Protein AF-A0A7D5RJS5-F1 (afdb_monomer)

Foldseek 3Di:
DFDDQAWDWDFDDPDDDDPVVSVPDDTDTADDDGAADWGDKDADPVNQWIWTWHDDPVDPIDIDTDGDD

Nearest PDB structures (foldseek):
  3fgb-assembly2_B  TM=6.599E-01  e=2.735E+00  Bacteroides thetaiotaomicron
  2riv-assembly1_A  TM=4.919E-01  e=2.735E+00  Homo sapiens
  4bb2-assembly1_A  TM=4.570E-01  e=3.462E+00  Homo sapiens
  5dgk-assembly1_A  TM=5.391E-01  e=7.443E+00  Staphylococcus aureus

Solvent-access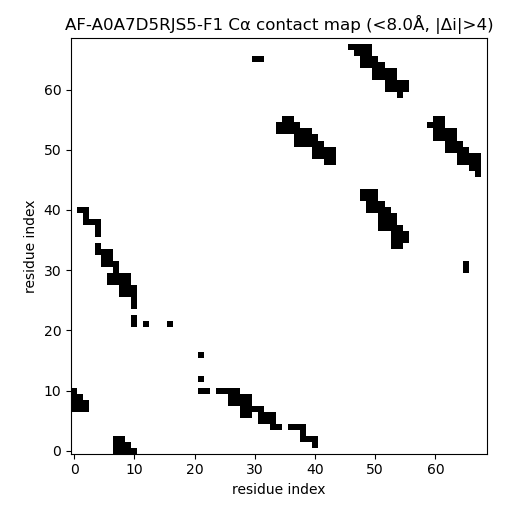ible surface area (backbone atoms only — not comparable to full-atom values): 4385 Å² total; per-residue (Å²): 113,50,65,57,73,69,48,33,38,36,67,85,82,88,70,88,74,51,70,73,63,54,70,70,48,88,59,47,79,49,92,63,76,70,53,60,75,42,80,53,72,46,71,40,94,86,63,58,26,34,37,38,39,28,50,48,98,88,48,79,63,46,79,44,81,42,76,59,130

Mean predicted aligned error: 4.45 Å

Radius of gyration: 13.53 Å; Cα contacts (8 Å, |Δi|>4): 111; chains: 1; bounding box: 27×24×38 Å

Sequence (69 aa):
MLKNYDHVYYWKRKGSESIADLLKQTPSELAYKPEKQGESIAWSRDGSGYYTLSESSKRSAQLLFYKRK

Structure (mmCIF, N/CA/C/O backbone):
data_AF-A0A7D5RJS5-F1
#
_entry.id   AF-A0A7D5RJS5-F1
#
loop_
_atom_site.group_PDB
_atom_site.id
_atom_site.type_symbol
_atom_site.label_atom_id
_atom_site.label_alt_id
_atom_site.label_comp_id
_atom_site.label_asym_id
_atom_site.label_entity_id
_atom_site.label_seq_id
_atom_site.pdbx_PDB_ins_code
_atom_site.Cartn_x
_atom_site.Cartn_y
_atom_site.Cartn_z
_atom_site.occupancy
_atom_site.B_iso_or_equiv
_atom_site.auth_seq_id
_atom_site.auth_comp_id
_atom_site.auth_asym_id
_atom_site.auth_atom_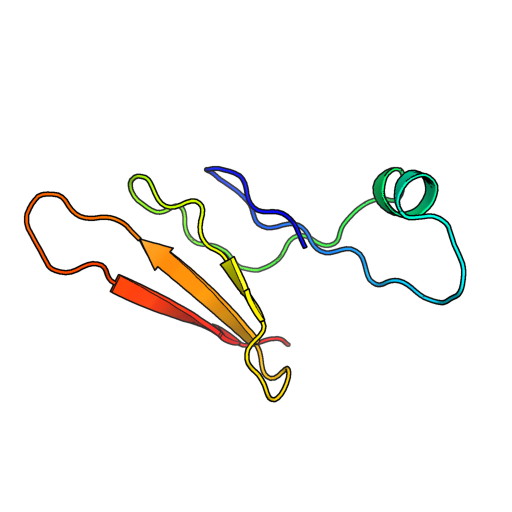id
_atom_site.pdbx_PDB_model_num
ATOM 1 N N . MET A 1 1 ? -4.974 2.722 2.952 1.00 90.38 1 MET A N 1
ATOM 2 C CA . MET A 1 1 ? -3.808 2.035 2.360 1.00 90.38 1 MET A CA 1
ATOM 3 C C . MET A 1 1 ? -2.892 3.124 1.863 1.00 90.38 1 MET A C 1
ATOM 5 O O . MET A 1 1 ? -3.407 4.100 1.330 1.00 90.38 1 MET A O 1
ATOM 9 N N . LEU A 1 2 ? -1.597 2.992 2.101 1.00 93.50 2 LEU A N 1
ATOM 10 C CA . LEU A 1 2 ? -0.596 3.984 1.741 1.00 93.50 2 LEU A CA 1
ATOM 11 C C . LEU A 1 2 ? 0.596 3.264 1.119 1.00 93.50 2 LEU A C 1
ATOM 13 O O . LEU A 1 2 ? 0.929 2.164 1.549 1.00 93.50 2 LEU A O 1
ATOM 17 N N . LYS A 1 3 ? 1.216 3.871 0.114 1.00 91.62 3 LYS A N 1
ATOM 18 C CA . LYS A 1 3 ? 2.405 3.355 -0.561 1.00 91.62 3 LYS A CA 1
ATOM 19 C C . LYS A 1 3 ? 3.506 4.406 -0.457 1.00 91.62 3 LYS A C 1
ATOM 21 O O . LYS A 1 3 ? 3.218 5.593 -0.580 1.00 91.62 3 LYS A O 1
ATOM 26 N N . ASN A 1 4 ? 4.736 3.968 -0.227 1.00 90.38 4 ASN A N 1
ATOM 27 C CA . ASN A 1 4 ? 5.939 4.755 -0.488 1.00 90.38 4 ASN A CA 1
ATOM 28 C C . ASN A 1 4 ? 6.809 4.001 -1.517 1.00 90.38 4 ASN A C 1
ATOM 30 O O . ASN A 1 4 ? 6.348 3.033 -2.127 1.00 90.38 4 ASN A O 1
ATOM 34 N N . TYR A 1 5 ? 8.047 4.442 -1.742 1.00 87.81 5 TYR A N 1
ATOM 35 C CA . TYR A 1 5 ? 8.921 3.816 -2.741 1.00 87.81 5 TYR A CA 1
ATOM 36 C C . TYR A 1 5 ? 9.228 2.340 -2.451 1.00 87.81 5 TYR A C 1
ATOM 38 O O . TYR A 1 5 ? 9.332 1.548 -3.392 1.00 87.81 5 TYR A O 1
ATOM 46 N N . ASP A 1 6 ? 9.275 1.963 -1.174 1.00 89.38 6 ASP A N 1
ATOM 47 C CA . ASP A 1 6 ? 9.800 0.673 -0.725 1.00 89.38 6 ASP A CA 1
ATOM 48 C C . ASP A 1 6 ? 8.718 -0.276 -0.192 1.00 89.38 6 ASP A C 1
ATOM 50 O O . ASP A 1 6 ? 8.872 -1.493 -0.268 1.00 89.38 6 ASP A O 1
ATOM 54 N N . HIS A 1 7 ? 7.600 0.261 0.303 1.00 92.44 7 HIS A N 1
ATOM 55 C CA . HIS A 1 7 ? 6.607 -0.466 1.089 1.00 92.44 7 HIS A CA 1
ATOM 56 C C . HIS A 1 7 ? 5.166 -0.041 0.782 1.00 92.44 7 HIS A C 1
ATOM 58 O O . HIS A 1 7 ? 4.863 1.099 0.412 1.00 92.44 7 HIS A O 1
ATOM 64 N N . VAL A 1 8 ? 4.245 -0.977 1.027 1.00 94.3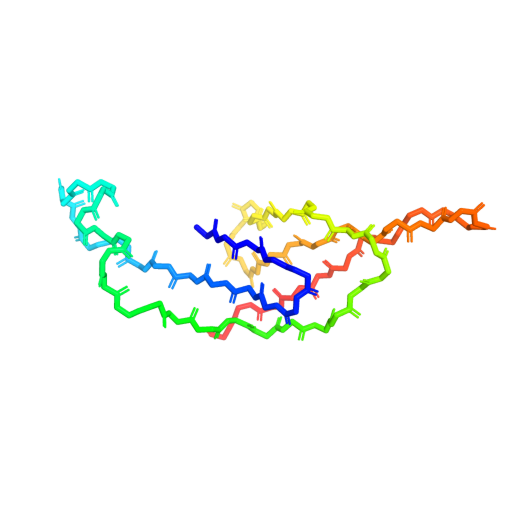1 8 VAL A N 1
ATOM 65 C CA . VAL A 1 8 ? 2.798 -0.742 1.028 1.00 94.31 8 VAL A CA 1
ATOM 66 C C . VAL A 1 8 ? 2.244 -1.065 2.409 1.00 94.31 8 VAL A C 1
ATOM 68 O O . VAL A 1 8 ? 2.378 -2.182 2.903 1.00 94.31 8 VAL A O 1
ATOM 71 N N . TYR A 1 9 ? 1.556 -0.098 3.005 1.00 95.31 9 TYR A N 1
ATOM 72 C CA . TYR A 1 9 ? 0.968 -0.188 4.334 1.00 95.31 9 TYR A CA 1
ATOM 73 C C . TYR A 1 9 ? -0.558 -0.179 4.285 1.00 95.31 9 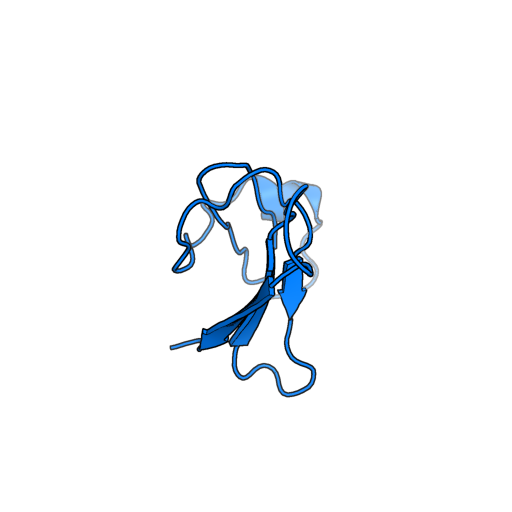TYR A C 1
ATOM 75 O O . TYR A 1 9 ? -1.205 0.603 3.573 1.00 95.31 9 TYR A O 1
ATOM 83 N N . TYR A 1 10 ? -1.161 -1.027 5.108 1.00 95.00 10 TYR A N 1
ATOM 84 C CA . TYR A 1 10 ? -2.601 -1.150 5.244 1.00 95.00 10 TYR A CA 1
ATOM 85 C C . TYR A 1 10 ? -3.047 -1.062 6.698 1.00 95.00 10 TYR A C 1
ATOM 87 O O . TYR A 1 10 ? -2.527 -1.737 7.579 1.00 95.00 10 TYR A O 1
ATOM 95 N N . TRP A 1 11 ? -4.097 -0.275 6.912 1.00 94.69 11 TRP A N 1
ATOM 96 C CA . TRP A 1 11 ? -4.819 -0.200 8.170 1.00 94.69 11 TRP A CA 1
ATOM 97 C C . TRP A 1 11 ? -6.222 -0.749 7.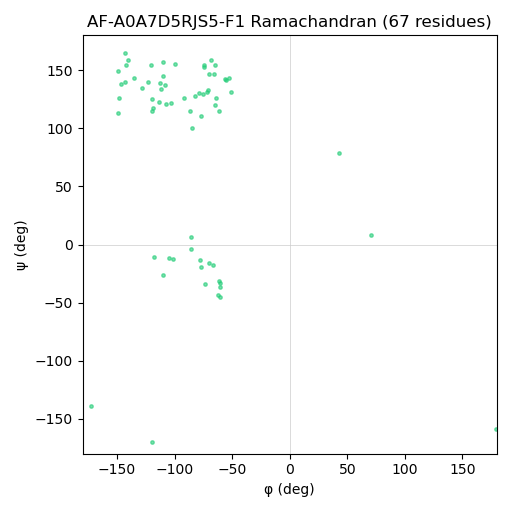957 1.00 94.69 11 TRP A C 1
ATOM 99 O O . TRP A 1 11 ? -6.975 -0.253 7.110 1.00 94.69 11 TRP A O 1
ATOM 109 N N . LYS A 1 12 ? -6.579 -1.773 8.733 1.00 91.31 12 LYS A N 1
ATOM 110 C CA . LYS A 1 12 ? -7.942 -2.297 8.768 1.00 91.31 12 LYS A CA 1
ATOM 111 C C . LYS A 1 12 ? -8.762 -1.463 9.744 1.00 91.31 12 LYS A C 1
ATOM 113 O O . LYS A 1 12 ? -8.697 -1.692 10.947 1.00 91.31 12 LYS A O 1
ATOM 118 N N . ARG A 1 13 ? -9.553 -0.532 9.212 1.00 90.81 13 ARG A N 1
ATOM 119 C CA . ARG A 1 13 ? -10.532 0.226 10.000 1.00 90.81 13 ARG A CA 1
ATOM 120 C C . ARG A 1 13 ? -11.600 -0.732 10.541 1.00 90.81 13 ARG A C 1
ATOM 122 O O . ARG A 1 13 ? -12.172 -1.500 9.765 1.00 90.81 13 ARG A O 1
ATOM 129 N N . LYS A 1 14 ? -11.835 -0.722 11.853 1.00 86.31 14 LYS A N 1
ATOM 130 C CA . LYS A 1 14 ? -12.788 -1.603 12.554 1.00 86.31 14 LYS A CA 1
ATOM 131 C C . LYS A 1 14 ? -14.109 -0.915 12.893 1.00 86.31 14 LYS A C 1
ATOM 133 O O . LYS A 1 14 ? -15.056 -1.602 13.258 1.00 86.31 14 LYS A O 1
ATOM 138 N N . GLY A 1 15 ? -14.193 0.407 12.773 1.00 84.69 15 GLY A N 1
ATOM 139 C CA . GLY A 1 15 ? -15.415 1.129 13.116 1.00 84.69 15 GLY A CA 1
ATOM 140 C C . GLY A 1 15 ? -15.377 2.608 12.756 1.00 84.69 15 GLY A C 1
ATOM 141 O O . GLY A 1 15 ? -14.893 2.997 11.693 1.00 84.69 15 GLY A O 1
ATOM 142 N N . SER A 1 16 ? -15.904 3.431 13.661 1.00 86.69 16 SER A N 1
ATOM 143 C CA . SER A 1 16 ? -16.060 4.882 13.509 1.00 86.69 16 SER A CA 1
ATOM 144 C C . SER A 1 16 ? -14.822 5.699 13.898 1.00 86.69 16 SER A C 1
ATOM 146 O O . SER A 1 16 ? -14.887 6.925 13.890 1.00 86.69 16 SER A O 1
ATOM 148 N N . GLU A 1 17 ? -13.692 5.051 14.202 1.00 92.81 17 GLU A N 1
ATOM 149 C CA . GLU A 1 17 ? -12.439 5.724 14.572 1.00 92.81 17 GLU A CA 1
ATOM 150 C C . GLU A 1 17 ? -12.024 6.774 13.532 1.00 92.81 17 GLU A C 1
ATOM 152 O O . GLU A 1 17 ? -12.240 6.589 12.327 1.00 92.81 17 GLU A O 1
ATOM 157 N N . SER A 1 18 ? -11.450 7.890 13.983 1.00 94.44 18 SER A N 1
ATOM 158 C CA . SER A 1 18 ? -10.980 8.935 13.076 1.00 94.44 18 SER A CA 1
ATOM 159 C C . SER A 1 18 ? -9.825 8.413 12.213 1.00 94.44 18 SER A C 1
ATOM 161 O O . SER A 1 18 ? -9.090 7.507 12.607 1.00 94.44 18 SER A O 1
ATOM 163 N N . ILE A 1 19 ? -9.627 8.997 11.027 1.00 92.81 19 ILE A N 1
ATOM 164 C CA . ILE A 1 19 ? -8.475 8.639 10.186 1.00 92.81 19 ILE A CA 1
ATOM 165 C C . ILE A 1 19 ? -7.156 8.938 10.913 1.00 92.81 19 ILE A C 1
ATOM 167 O O . ILE A 1 19 ? -6.216 8.156 10.808 1.00 92.81 19 ILE A O 1
ATOM 171 N N . ALA A 1 20 ? -7.100 10.025 11.689 1.00 94.88 20 ALA A N 1
ATOM 172 C CA . ALA A 1 20 ? -5.916 10.392 12.457 1.00 94.88 20 ALA A CA 1
ATOM 173 C C . ALA A 1 20 ? -5.557 9.330 13.506 1.00 94.88 20 ALA A C 1
ATOM 175 O O . ALA A 1 20 ? -4.389 8.974 13.636 1.00 94.88 20 ALA A O 1
ATOM 176 N N . ASP A 1 21 ? -6.543 8.792 14.224 1.00 94.50 21 ASP A N 1
ATOM 177 C CA . ASP A 1 21 ? -6.295 7.756 15.231 1.00 94.50 21 ASP A CA 1
ATOM 178 C C . ASP A 1 21 ? -5.982 6.402 14.599 1.00 94.50 21 ASP A C 1
ATOM 180 O O . ASP A 1 21 ? -5.134 5.673 15.109 1.00 94.50 21 ASP A O 1
ATOM 184 N N . LEU A 1 22 ? -6.591 6.091 13.452 1.00 94.75 22 LEU A N 1
ATOM 185 C CA . LEU A 1 22 ? -6.258 4.895 12.683 1.00 94.75 22 LEU A CA 1
ATOM 186 C C . LEU A 1 22 ? -4.789 4.906 12.240 1.00 94.75 22 LEU A C 1
ATOM 188 O O . LEU A 1 22 ? -4.101 3.903 12.396 1.00 94.75 22 LEU A O 1
ATOM 192 N N . LEU A 1 23 ? -4.295 6.037 11.727 1.00 94.12 23 LEU A N 1
ATOM 193 C CA . LEU A 1 23 ? -2.919 6.170 11.232 1.00 94.12 23 LEU A CA 1
ATOM 194 C C . LEU A 1 23 ? -1.852 6.133 12.338 1.00 94.12 23 LEU A C 1
ATOM 196 O O . LEU A 1 23 ? -0.685 5.907 12.031 1.00 94.12 23 LEU A O 1
ATOM 200 N N . LYS A 1 24 ? -2.231 6.311 13.612 1.00 94.56 24 LYS A N 1
ATOM 201 C CA . LYS A 1 24 ? -1.331 6.102 14.763 1.00 94.56 24 LYS A CA 1
ATOM 202 C C . LYS A 1 24 ? -1.129 4.622 15.099 1.00 94.56 24 LYS A C 1
ATOM 204 O O . LYS A 1 24 ? -0.186 4.289 15.810 1.00 94.56 24 LYS A O 1
ATOM 209 N N . GLN A 1 25 ? -2.021 3.740 14.647 1.00 93.62 25 GLN A N 1
ATOM 210 C CA . GLN A 1 25 ? -1.899 2.301 14.886 1.00 93.62 25 GLN A CA 1
ATOM 211 C C . GLN A 1 25 ? -0.807 1.702 13.993 1.00 93.62 25 GLN A C 1
ATOM 213 O O . GLN A 1 25 ? -0.538 2.207 12.901 1.00 93.62 25 GLN A O 1
ATOM 218 N N . THR A 1 26 ? -0.216 0.585 14.418 1.00 94.75 26 THR A N 1
ATOM 219 C CA . THR A 1 26 ? 0.756 -0.152 13.601 1.00 94.75 26 THR A CA 1
ATOM 220 C C . THR A 1 26 ? 0.077 -0.722 12.346 1.00 94.75 26 THR A C 1
ATOM 222 O O . THR A 1 26 ? -0.857 -1.522 12.482 1.00 94.75 26 THR A O 1
ATOM 225 N N . PRO A 1 27 ? 0.508 -0.347 11.126 1.00 95.38 27 PRO A N 1
ATOM 226 C CA . PRO A 1 27 ? -0.038 -0.921 9.902 1.00 95.38 27 PRO A CA 1
ATOM 227 C C . PRO A 1 27 ? 0.345 -2.388 9.727 1.00 95.38 27 PRO A C 1
ATOM 229 O O . P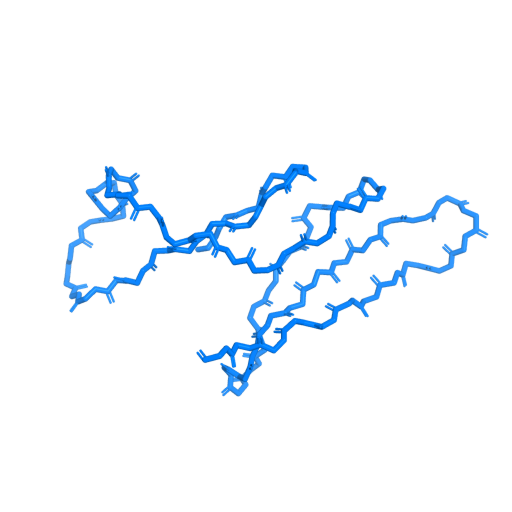RO A 1 27 ? 1.366 -2.858 10.221 1.00 95.38 27 PRO A O 1
ATOM 232 N N . SER A 1 28 ? -0.436 -3.091 8.913 1.00 94.69 28 SER A N 1
ATOM 233 C CA . SER A 1 28 ? 0.020 -4.309 8.247 1.00 94.69 28 SER A CA 1
ATOM 234 C C . SER A 1 28 ? 0.814 -3.938 6.999 1.00 94.69 28 SER A C 1
ATOM 236 O O . SER A 1 28 ? 0.319 -3.191 6.152 1.00 94.69 28 SER A O 1
ATOM 238 N N . GLU A 1 29 ? 2.019 -4.475 6.866 1.00 95.06 29 GLU A N 1
ATOM 239 C CA . GLU A 1 29 ? 2.779 -4.384 5.623 1.00 95.06 29 GLU A CA 1
ATOM 240 C C . GLU A 1 29 ? 2.244 -5.408 4.616 1.00 95.06 29 GLU A C 1
ATOM 242 O O . GLU A 1 29 ? 2.022 -6.576 4.946 1.00 95.06 29 GLU A O 1
ATOM 247 N N . LEU A 1 30 ? 1.968 -4.952 3.396 1.00 93.56 30 LEU A N 1
ATOM 248 C CA . LEU A 1 30 ? 1.474 -5.788 2.309 1.00 93.56 30 LEU A CA 1
ATOM 249 C C . LEU A 1 30 ? 2.615 -6.180 1.367 1.00 93.56 30 LEU A C 1
ATOM 251 O O . LEU A 1 30 ? 3.614 -5.478 1.245 1.00 93.56 30 LEU A O 1
ATOM 255 N N . ALA A 1 31 ? 2.442 -7.303 0.666 1.00 92.50 31 ALA A N 1
ATOM 256 C CA . ALA A 1 31 ? 3.440 -7.817 -0.263 1.00 92.50 31 ALA A CA 1
ATOM 257 C C . ALA A 1 31 ? 3.702 -6.824 -1.402 1.00 92.50 31 ALA A C 1
ATOM 259 O O . ALA A 1 31 ? 2.839 -6.565 -2.235 1.00 92.50 31 ALA A O 1
ATOM 260 N N . TYR A 1 32 ? 4.903 -6.282 -1.485 1.00 91.25 32 TYR A N 1
ATOM 261 C CA . TYR A 1 32 ? 5.223 -5.304 -2.509 1.00 91.25 32 TYR A CA 1
ATOM 262 C C . TYR A 1 32 ? 6.648 -5.512 -2.993 1.00 91.25 32 TYR A C 1
ATOM 264 O O . TYR A 1 32 ? 7.544 -5.838 -2.216 1.00 91.25 32 TYR A O 1
ATOM 272 N N . LYS A 1 33 ? 6.838 -5.373 -4.303 1.00 88.62 33 LYS A N 1
ATOM 273 C CA . LYS A 1 33 ? 8.158 -5.365 -4.915 1.00 88.62 33 LYS A CA 1
ATOM 274 C C . LYS A 1 33 ? 8.449 -3.929 -5.344 1.00 88.62 33 LYS A C 1
ATOM 276 O O . LYS A 1 33 ? 7.683 -3.425 -6.160 1.00 88.62 33 LYS A O 1
ATOM 281 N N . PRO A 1 34 ? 9.528 -3.295 -4.850 1.00 86.50 34 PRO A N 1
ATOM 282 C CA . PRO A 1 34 ? 9.891 -1.945 -5.255 1.00 86.50 34 PRO A CA 1
ATOM 283 C C . PRO A 1 34 ? 9.950 -1.794 -6.778 1.00 86.50 34 PRO A C 1
ATOM 285 O O . PRO A 1 34 ? 10.544 -2.608 -7.493 1.00 86.50 34 PRO A O 1
ATOM 288 N N . GLU A 1 35 ? 9.293 -0.746 -7.259 1.00 84.81 35 GLU A N 1
ATOM 289 C CA . GLU A 1 35 ? 9.128 -0.413 -8.669 1.00 84.81 35 GLU A CA 1
ATOM 290 C C . GLU A 1 35 ? 9.941 0.835 -9.018 1.00 84.81 35 GLU A C 1
ATOM 292 O O . GLU A 1 35 ? 10.257 1.668 -8.167 1.00 84.81 35 GLU A O 1
ATOM 297 N N . LYS A 1 36 ? 10.269 0.996 -10.301 1.00 77.06 36 LYS A N 1
ATOM 298 C CA . LYS A 1 36 ? 10.931 2.210 -10.772 1.00 77.06 36 LYS A CA 1
ATOM 299 C C . LYS A 1 36 ? 9.886 3.323 -10.876 1.00 77.06 36 LYS A C 1
ATOM 301 O O . LYS A 1 36 ? 9.048 3.243 -11.760 1.00 77.06 36 LYS A O 1
ATOM 306 N N . GLN A 1 37 ? 9.968 4.324 -9.993 1.00 71.00 37 GLN A N 1
ATOM 307 C CA . GLN A 1 37 ? 9.088 5.508 -9.956 1.00 71.00 37 GLN A CA 1
ATOM 308 C C . GLN A 1 37 ? 7.608 5.158 -10.185 1.00 71.00 37 GLN A C 1
ATOM 310 O O . GLN A 1 37 ? 7.090 5.315 -11.271 1.00 71.00 37 GLN A O 1
ATOM 315 N N . GLY A 1 38 ? 6.904 4.654 -9.177 1.00 70.81 38 GLY A N 1
ATOM 316 C CA . GLY A 1 38 ? 5.472 4.385 -9.311 1.00 70.81 38 GLY A CA 1
ATOM 317 C C . GLY A 1 38 ? 4.777 4.548 -7.976 1.00 70.81 38 GLY A C 1
ATOM 318 O O . GLY A 1 38 ? 5.018 3.768 -7.060 1.00 70.81 38 GLY A O 1
ATOM 319 N N . GLU A 1 39 ? 3.910 5.546 -7.846 1.00 73.31 39 GLU A N 1
ATOM 320 C CA . GLU A 1 39 ? 3.223 5.862 -6.578 1.00 73.31 39 GLU A CA 1
ATOM 321 C C . GLU A 1 39 ? 1.754 5.422 -6.582 1.00 73.31 39 GLU A C 1
ATOM 323 O O . GLU A 1 39 ? 1.100 5.358 -5.542 1.00 73.31 39 GLU A O 1
ATOM 328 N N . SER A 1 40 ? 1.234 5.051 -7.752 1.00 88.81 40 SER A N 1
ATOM 329 C CA . SER A 1 40 ? -0.165 4.664 -7.902 1.00 88.81 40 SER A CA 1
ATOM 330 C C . SER A 1 40 ? -0.443 3.308 -7.258 1.00 88.81 40 SER A C 1
ATOM 332 O O . SER A 1 40 ? 0.258 2.321 -7.509 1.00 88.81 40 SER A O 1
ATOM 334 N N . ILE A 1 41 ? -1.508 3.261 -6.456 1.00 94.00 41 ILE A N 1
ATOM 335 C CA . ILE A 1 41 ? -2.024 2.047 -5.830 1.00 94.00 41 ILE A CA 1
ATOM 336 C C . ILE A 1 41 ? -3.551 2.106 -5.709 1.00 94.00 41 ILE A C 1
ATOM 338 O O . ILE A 1 41 ? -4.112 3.141 -5.351 1.00 94.00 41 ILE A O 1
ATOM 342 N N . ALA A 1 42 ? -4.237 0.996 -5.985 1.00 95.19 42 ALA A N 1
ATOM 343 C CA . ALA A 1 42 ? -5.692 0.901 -5.856 1.00 95.19 42 ALA A CA 1
ATOM 344 C C . ALA A 1 42 ? -6.139 -0.514 -5.479 1.00 95.19 42 ALA A C 1
ATOM 346 O O . ALA A 1 42 ? -5.512 -1.495 -5.867 1.00 95.19 42 ALA A O 1
ATOM 347 N N . TRP A 1 43 ? -7.247 -0.636 -4.750 1.00 95.38 43 TRP A N 1
ATOM 348 C CA . TRP A 1 43 ? -7.873 -1.937 -4.503 1.00 95.38 43 TRP A CA 1
ATOM 349 C C . TRP A 1 43 ? -8.506 -2.493 -5.779 1.00 95.38 43 TRP A C 1
ATOM 351 O O . TRP A 1 43 ? -9.047 -1.736 -6.588 1.00 95.38 43 TRP A O 1
ATOM 361 N N . SER A 1 44 ? -8.497 -3.817 -5.935 1.00 95.88 44 SER A N 1
ATOM 362 C CA . SER A 1 44 ?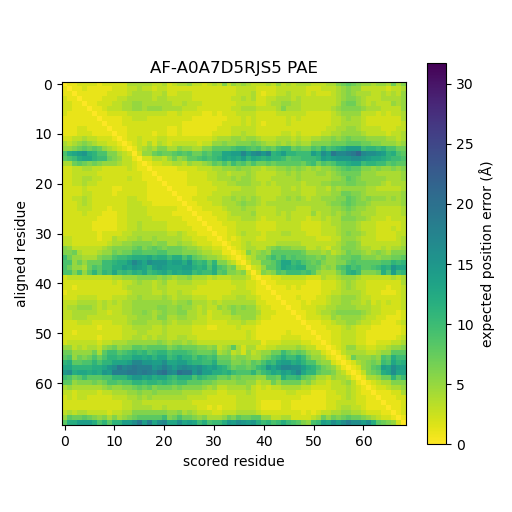 -9.378 -4.455 -6.907 1.00 95.88 44 SER A CA 1
ATOM 363 C C . SER A 1 44 ? -10.836 -4.265 -6.490 1.00 95.88 44 SER A C 1
ATOM 365 O O . SER A 1 44 ? -11.167 -4.218 -5.302 1.00 95.88 44 SER A O 1
ATOM 367 N N . ARG A 1 45 ? -11.730 -4.151 -7.475 1.00 94.31 45 ARG A N 1
ATOM 368 C CA . ARG A 1 45 ? -13.158 -3.888 -7.234 1.00 94.31 45 ARG A CA 1
ATOM 369 C C . ARG A 1 45 ? -13.836 -4.978 -6.398 1.00 94.31 45 ARG A C 1
ATOM 371 O O . ARG A 1 45 ? -14.751 -4.686 -5.640 1.00 94.31 45 ARG A O 1
ATOM 378 N N . ASP A 1 46 ? -13.394 -6.218 -6.558 1.00 94.69 46 ASP A N 1
ATOM 379 C CA . ASP A 1 46 ? -13.878 -7.395 -5.832 1.00 94.69 46 ASP A CA 1
ATOM 380 C C . ASP A 1 46 ? -13.172 -7.608 -4.478 1.00 94.69 46 ASP A C 1
ATOM 382 O O . ASP A 1 46 ? -13.509 -8.533 -3.744 1.00 94.69 46 ASP A O 1
ATOM 386 N N . GLY A 1 47 ? -12.177 -6.780 -4.140 1.00 91.75 47 GLY A N 1
ATOM 387 C CA . GLY A 1 47 ? -11.380 -6.913 -2.922 1.00 91.75 47 GLY A CA 1
ATOM 388 C C . GLY A 1 47 ? -10.413 -8.104 -2.900 1.00 91.75 47 GLY A C 1
ATOM 389 O O . GLY A 1 47 ? -9.804 -8.350 -1.855 1.00 91.75 47 GLY A O 1
ATOM 390 N N . SER A 1 48 ? -10.241 -8.824 -4.016 1.00 95.00 48 SER A N 1
ATOM 391 C CA . SER A 1 48 ? -9.322 -9.968 -4.143 1.00 95.00 48 SER A CA 1
ATOM 392 C C . SER A 1 48 ? -7.841 -9.593 -4.026 1.00 95.00 48 SER A C 1
AT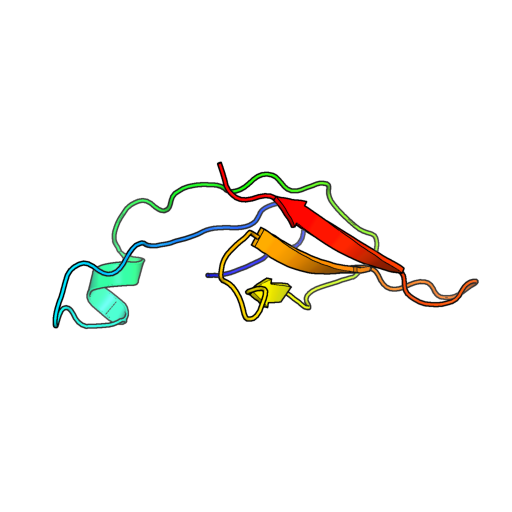OM 394 O O . SER A 1 48 ? -6.999 -10.458 -3.775 1.00 95.00 48 SER A O 1
ATOM 396 N N . GLY A 1 49 ? -7.502 -8.314 -4.179 1.00 95.31 49 GLY A N 1
ATOM 397 C CA . GLY A 1 49 ? -6.133 -7.825 -4.131 1.00 95.31 49 GLY A CA 1
ATOM 398 C C . GLY A 1 49 ? -6.036 -6.327 -4.368 1.00 95.31 49 GLY A C 1
ATOM 399 O O . GLY A 1 49 ? -7.002 -5.584 -4.197 1.00 95.31 49 GLY A O 1
ATOM 400 N N . TYR A 1 50 ? -4.859 -5.875 -4.770 1.00 95.94 50 TYR A N 1
ATOM 401 C CA . TYR A 1 50 ? -4.607 -4.489 -5.152 1.00 95.94 50 TYR A CA 1
ATOM 402 C C . TYR A 1 50 ? -3.683 -4.428 -6.360 1.00 95.94 50 TYR A C 1
ATOM 404 O O . TYR A 1 50 ? -2.947 -5.369 -6.659 1.00 95.94 50 TYR A O 1
ATOM 412 N N . TYR A 1 51 ? -3.745 -3.297 -7.047 1.00 95.00 51 TYR A N 1
ATOM 413 C CA . TYR A 1 51 ? -2.926 -2.987 -8.197 1.00 95.00 51 TYR A CA 1
ATOM 414 C C . TYR A 1 51 ? -1.914 -1.903 -7.860 1.00 95.00 51 TYR A C 1
ATOM 416 O O . TYR A 1 51 ? -2.237 -0.964 -7.130 1.00 95.00 51 TYR A O 1
ATOM 424 N N . THR A 1 52 ? -0.728 -2.005 -8.447 1.00 94.06 52 THR A N 1
ATOM 425 C CA . THR A 1 52 ? 0.244 -0.912 -8.548 1.00 94.06 52 THR A CA 1
ATOM 426 C C . THR A 1 52 ? 0.527 -0.622 -10.017 1.00 94.06 52 THR A C 1
ATOM 428 O O . THR A 1 52 ? 0.357 -1.489 -10.880 1.00 94.06 52 THR A O 1
ATOM 431 N N . LEU A 1 53 ? 0.938 0.610 -10.311 1.00 90.25 53 LEU A N 1
ATOM 432 C CA . LEU A 1 53 ? 1.372 1.006 -11.647 1.00 90.25 53 LEU A CA 1
ATOM 433 C C . LEU A 1 53 ? 2.833 1.451 -11.584 1.00 90.25 53 LEU A C 1
ATOM 435 O O . LEU A 1 53 ? 3.155 2.431 -10.911 1.00 90.25 53 LEU A O 1
ATOM 439 N N . SER A 1 54 ? 3.689 0.721 -12.293 1.00 86.12 54 SER A N 1
ATOM 440 C CA . SER A 1 54 ? 5.117 1.013 -12.418 1.00 86.12 54 SER A CA 1
ATOM 441 C C . SER A 1 54 ? 5.357 1.891 -13.644 1.00 86.12 54 SE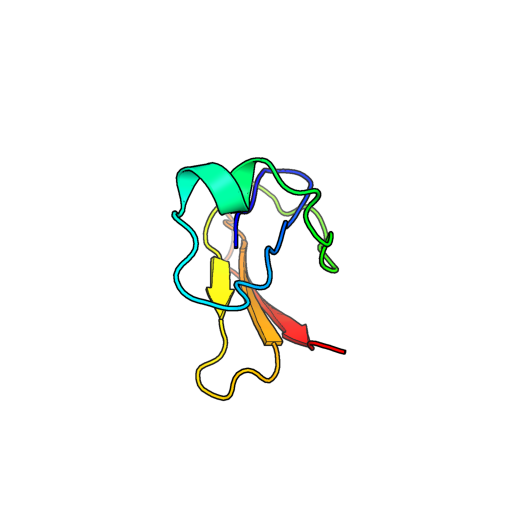R A C 1
ATOM 443 O O . SER A 1 54 ? 4.930 1.524 -14.751 1.00 86.12 54 SER A O 1
ATOM 445 N N . GLU A 1 55 ? 6.024 3.036 -13.474 1.00 81.94 55 GLU A N 1
ATOM 446 C CA . GLU A 1 55 ? 6.396 3.877 -14.608 1.00 81.94 55 GLU A CA 1
ATOM 447 C C . GLU A 1 55 ? 7.561 3.272 -15.388 1.00 81.94 55 GLU A C 1
ATOM 449 O O . GLU A 1 55 ? 8.429 2.544 -14.897 1.00 81.94 55 GLU A O 1
ATOM 454 N N . SER A 1 56 ? 7.600 3.610 -16.669 1.00 78.62 56 SER A N 1
ATOM 455 C CA . SER A 1 56 ? 8.718 3.275 -17.525 1.00 78.62 56 SER A CA 1
ATOM 456 C C . SER A 1 56 ? 8.883 4.357 -18.575 1.00 78.62 56 SER A C 1
ATOM 458 O O . SER A 1 56 ? 7.962 4.667 -19.320 1.00 78.62 56 SER A O 1
ATOM 460 N N . SER A 1 57 ? 10.090 4.913 -18.667 1.00 71.94 57 SER A N 1
ATOM 461 C CA . SER A 1 57 ? 10.424 5.902 -19.694 1.00 71.94 57 SER A CA 1
ATOM 462 C C . SER A 1 57 ? 10.691 5.283 -21.069 1.00 71.94 57 SER A C 1
ATOM 464 O O . SER A 1 57 ? 10.781 5.999 -22.059 1.00 71.94 57 SER A O 1
ATOM 466 N N . LYS A 1 58 ? 10.859 3.955 -21.140 1.00 74.81 58 LYS A N 1
ATOM 467 C CA . LYS A 1 58 ? 11.247 3.233 -22.367 1.00 74.81 58 LYS A CA 1
ATOM 468 C C . LYS A 1 58 ? 10.204 2.221 -22.845 1.00 74.81 58 LYS A C 1
ATOM 470 O O . LYS A 1 58 ? 10.371 1.648 -23.917 1.00 74.81 58 LYS A O 1
ATOM 475 N N . ARG A 1 59 ? 9.186 1.921 -22.036 1.00 75.81 59 ARG A N 1
ATOM 476 C CA . ARG A 1 59 ? 8.143 0.917 -22.311 1.00 75.81 59 ARG A CA 1
ATOM 477 C C . ARG A 1 59 ? 6.806 1.416 -21.775 1.00 75.81 59 ARG A C 1
ATOM 479 O O . ARG A 1 59 ? 6.788 2.309 -20.939 1.00 75.81 59 ARG A O 1
ATOM 486 N N . SER A 1 60 ? 5.710 0.800 -22.202 1.00 81.94 60 SER A N 1
ATOM 487 C CA . SER A 1 60 ? 4.402 1.017 -21.582 1.00 81.94 60 SER A CA 1
ATOM 488 C C . SER A 1 60 ? 4.457 0.728 -20.078 1.00 81.94 60 SER A C 1
ATOM 490 O O . SER A 1 60 ? 5.138 -0.211 -19.650 1.00 81.94 60 SER A O 1
ATOM 492 N N . ALA A 1 61 ? 3.743 1.537 -19.292 1.00 83.50 61 ALA A N 1
ATOM 493 C CA . ALA A 1 61 ? 3.595 1.330 -17.856 1.00 83.50 61 ALA A CA 1
ATOM 494 C C . ALA A 1 61 ? 3.016 -0.063 -17.569 1.00 83.50 61 ALA A C 1
ATOM 496 O O . ALA A 1 61 ? 2.167 -0.561 -18.314 1.00 83.50 61 ALA A O 1
ATOM 497 N N . GLN A 1 62 ? 3.495 -0.701 -16.502 1.00 87.06 62 GLN A N 1
ATOM 498 C CA . GLN A 1 62 ? 3.060 -2.046 -16.129 1.00 87.06 62 GLN A CA 1
ATOM 499 C C . GLN A 1 62 ? 2.088 -1.980 -14.960 1.00 87.06 62 GLN A C 1
ATOM 501 O O . GLN A 1 62 ? 2.439 -1.482 -13.891 1.00 87.06 62 GLN A O 1
ATOM 506 N N . LEU A 1 63 ? 0.883 -2.513 -15.171 1.00 90.50 63 LEU A N 1
ATOM 507 C CA . LEU A 1 63 ? -0.102 -2.719 -14.119 1.00 90.50 63 LEU A CA 1
ATOM 508 C C . LEU A 1 63 ? 0.157 -4.077 -13.458 1.00 90.50 63 LEU A C 1
ATOM 510 O O . LEU A 1 63 ? 0.028 -5.119 -14.102 1.00 90.50 63 LEU A O 1
ATOM 514 N N . LEU A 1 64 ? 0.534 -4.065 -12.185 1.00 92.19 64 LEU A N 1
ATOM 515 C CA . LEU A 1 64 ? 0.894 -5.258 -11.421 1.00 92.19 64 LEU A CA 1
ATOM 516 C C . LEU A 1 64 ? -0.201 -5.561 -10.403 1.00 92.19 64 LEU A C 1
ATOM 518 O O . LEU A 1 64 ? -0.706 -4.649 -9.757 1.00 92.19 64 LEU A O 1
ATOM 522 N N . PHE A 1 65 ? -0.571 -6.835 -10.260 1.00 94.44 65 PHE A N 1
ATOM 523 C CA . PHE A 1 65 ? -1.608 -7.277 -9.326 1.00 94.44 65 PHE A CA 1
ATOM 524 C C . PHE A 1 65 ? -1.020 -8.101 -8.183 1.00 94.44 65 PHE A C 1
ATOM 526 O O . PHE A 1 65 ? -0.268 -9.051 -8.409 1.00 94.44 65 PHE A O 1
ATOM 533 N N . TYR A 1 66 ? -1.439 -7.780 -6.963 1.00 94.31 66 TYR A N 1
ATOM 534 C CA . TYR A 1 66 ? -1.048 -8.465 -5.739 1.00 94.31 66 TYR A CA 1
ATOM 535 C C . TYR A 1 66 ? -2.286 -9.046 -5.064 1.00 94.31 66 TYR A C 1
ATOM 537 O O . TYR A 1 66 ? -3.170 -8.317 -4.611 1.00 94.31 66 TYR A O 1
ATOM 545 N N . LYS A 1 67 ? -2.344 -10.378 -4.985 1.00 93.31 67 LYS A N 1
ATOM 546 C CA . LYS A 1 67 ? -3.455 -11.092 -4.355 1.00 93.31 67 LYS A CA 1
ATOM 547 C C . LYS A 1 67 ? -3.429 -10.902 -2.838 1.00 93.31 67 LYS A C 1
ATOM 549 O O . LYS A 1 67 ? -2.400 -11.103 -2.192 1.00 93.31 67 LYS A O 1
ATOM 554 N N . ARG A 1 68 ? -4.585 -10.576 -2.268 1.00 86.25 68 ARG A N 1
ATOM 555 C CA . ARG A 1 68 ? -4.802 -10.528 -0.823 1.00 86.25 68 ARG A CA 1
ATOM 556 C C . ARG A 1 68 ? -4.913 -11.959 -0.284 1.00 86.25 68 ARG A C 1
ATOM 558 O O . ARG A 1 68 ? -5.649 -12.767 -0.849 1.00 86.25 68 ARG A O 1
ATOM 565 N N . LYS A 1 69 ? -4.144 -12.273 0.760 1.00 72.81 69 LYS A N 1
ATOM 566 C CA . LYS A 1 69 ? -4.261 -13.535 1.506 1.00 72.81 69 LYS A CA 1
ATOM 567 C C . LYS A 1 69 ? -5.384 -13.457 2.533 1.00 72.81 69 LYS A C 1
ATOM 569 O O . LYS A 1 69 ? -5.610 -12.341 3.060 1.00 72.81 69 LYS A O 1
#

Secondary structure (DSSP, 8-state):
-EE-SS-EEE----SS--HHHHHTSPPEEE-----SS---EEE-TTSSEEEEEE--SSSPPEEEEEE--

pLDDT: mean 89.44, std 6.99, range [70.81, 95.94]